Protein AF-A0A926B1F9-F1 (afdb_monomer_lite)

pLDDT: mean 79.34, std 12.19, range [37.22, 93.88]

Foldseek 3Di:
DDPPPPPPDPVVVVVCVVCVVVVVVVVVLVVVLVPDDPVVNVVVVVVVVVVVVVVCVVVVVVVVCCVCQNPPHPVNVVVVVVVVVVVVVPPPPCVVVVVVCVVVVVD

Secondary structure (DSSP, 8-state):
----------HHHHHHHHHHHHHHHHHHHHHHHHHS-HHHHHHHHHHHHHHHHHHHHHHHHHHHHHHHHSTT-HHHHHHHHHHHHHHHSS---HHHHHHHHHHTT--

Radius of gyration: 28.77 Å; chains: 1; bounding box: 43×65×78 Å

Structure (mmCIF, N/CA/C/O backbone):
data_AF-A0A926B1F9-F1
#
_entry.id   AF-A0A926B1F9-F1
#
loop_
_atom_site.group_PDB
_atom_site.id
_atom_site.type_symbol
_atom_site.label_atom_id
_atom_site.label_alt_id
_atom_site.label_comp_id
_atom_site.label_asym_id
_atom_site.label_entity_id
_atom_site.label_seq_id
_atom_site.pdbx_PDB_ins_code
_atom_site.Cartn_x
_atom_site.Cartn_y
_atom_site.Cartn_z
_atom_site.occupancy
_atom_site.B_iso_or_equiv
_atom_site.auth_seq_id
_atom_site.auth_comp_id
_atom_site.auth_asym_id
_atom_site.auth_atom_id
_atom_site.pdbx_PDB_model_num
ATOM 1 N N . MET A 1 1 ? 12.439 31.494 32.825 1.00 37.22 1 MET A N 1
ATOM 2 C CA . MET A 1 1 ? 11.417 31.362 31.772 1.00 37.22 1 MET A CA 1
ATOM 3 C C . MET A 1 1 ? 12.177 30.863 30.567 1.00 37.22 1 MET A C 1
ATOM 5 O O . MET A 1 1 ? 12.962 31.618 30.015 1.00 37.22 1 MET A O 1
ATOM 9 N N . SER A 1 2 ? 12.151 29.551 30.365 1.00 42.03 2 SER A N 1
ATOM 10 C CA . SER A 1 2 ? 12.977 28.857 29.381 1.00 42.03 2 SER A CA 1
ATOM 11 C C . SER A 1 2 ? 12.182 28.823 28.089 1.00 42.03 2 SER A C 1
ATOM 13 O O . SER A 1 2 ? 11.124 28.199 28.056 1.00 42.03 2 SER A O 1
ATOM 15 N N . ASP A 1 3 ? 12.650 29.530 27.071 1.00 48.38 3 ASP A N 1
ATOM 16 C CA . ASP A 1 3 ? 12.083 29.432 25.736 1.00 48.38 3 ASP A CA 1
ATOM 17 C C . ASP A 1 3 ? 12.429 28.041 25.188 1.00 48.38 3 ASP A C 1
ATOM 19 O O . ASP A 1 3 ? 13.562 27.768 24.791 1.00 48.38 3 ASP A O 1
ATOM 23 N N . GLU A 1 4 ? 11.463 27.122 25.242 1.00 49.56 4 GLU A N 1
ATOM 24 C CA . GLU A 1 4 ? 11.517 25.853 24.522 1.00 49.56 4 GLU A CA 1
ATOM 25 C C . GLU A 1 4 ? 11.583 26.162 23.023 1.00 49.56 4 GLU A C 1
ATOM 27 O O . GLU A 1 4 ? 10.584 26.476 22.372 1.00 49.56 4 GLU A O 1
ATOM 32 N N . HIS A 1 5 ? 12.788 26.088 22.463 1.00 47.75 5 HIS A N 1
ATOM 33 C CA . HIS A 1 5 ? 12.983 25.971 21.030 1.00 47.75 5 HIS A CA 1
ATOM 34 C C . HIS A 1 5 ? 12.325 24.671 20.566 1.00 47.75 5 HIS A C 1
ATOM 36 O O . HIS A 1 5 ? 12.907 23.592 20.637 1.00 47.75 5 HIS A O 1
ATOM 42 N N . SER A 1 6 ? 11.081 24.780 20.098 1.00 52.81 6 SER A N 1
ATOM 43 C CA . SER A 1 6 ? 10.471 23.784 19.227 1.00 52.81 6 SER A CA 1
ATOM 44 C C . SER A 1 6 ? 11.306 23.741 17.947 1.00 52.81 6 SER A C 1
ATOM 46 O O . SER A 1 6 ? 11.095 24.506 17.008 1.00 52.81 6 SER A O 1
ATOM 48 N N . GLU A 1 7 ? 12.323 22.886 17.951 1.00 58.09 7 GLU A N 1
ATOM 49 C CA . GLU A 1 7 ? 13.142 22.532 16.800 1.00 58.09 7 GLU A CA 1
ATOM 50 C C . GLU A 1 7 ? 12.281 21.674 15.858 1.00 58.09 7 GLU A C 1
ATOM 52 O O . GLU A 1 7 ? 12.435 20.462 15.733 1.00 58.09 7 GLU A O 1
ATOM 57 N N . SER A 1 8 ? 11.263 22.296 15.255 1.00 66.00 8 SER A N 1
ATOM 58 C CA . SER A 1 8 ? 10.408 21.642 14.273 1.00 66.00 8 SER A CA 1
ATOM 59 C C . SER A 1 8 ? 11.237 21.421 13.015 1.00 66.00 8 SER A C 1
ATOM 61 O O . SER A 1 8 ? 11.631 22.384 12.348 1.00 66.00 8 SER A O 1
ATOM 63 N N . THR A 1 9 ? 11.508 20.158 12.691 1.00 66.75 9 THR A N 1
ATOM 64 C CA . THR A 1 9 ? 12.139 19.799 11.420 1.00 66.75 9 THR A CA 1
ATOM 65 C C . THR A 1 9 ? 11.290 20.391 10.292 1.00 66.75 9 THR A C 1
ATOM 67 O O . THR A 1 9 ? 10.072 20.216 10.282 1.00 66.75 9 THR A O 1
ATOM 70 N N . PRO A 1 10 ? 11.871 21.163 9.364 1.00 76.94 10 PRO A N 1
ATOM 71 C CA . PRO A 1 10 ? 11.066 21.862 8.381 1.00 76.94 10 PRO A CA 1
ATOM 72 C C . PRO A 1 10 ? 10.369 20.862 7.444 1.00 76.94 10 PRO A C 1
ATOM 74 O O . PRO A 1 10 ? 10.988 19.928 6.939 1.00 76.94 10 PRO A O 1
ATOM 77 N N . ALA A 1 11 ? 9.078 21.086 7.182 1.00 76.94 11 ALA A N 1
ATOM 78 C CA . ALA A 1 11 ? 8.174 20.143 6.505 1.00 76.94 11 ALA A CA 1
ATOM 79 C C . ALA A 1 11 ? 8.649 19.650 5.120 1.00 76.94 11 ALA A C 1
ATOM 81 O O . ALA A 1 11 ? 8.240 18.584 4.654 1.00 76.94 11 ALA A O 1
ATOM 82 N N . TRP A 1 12 ? 9.528 20.398 4.446 1.00 76.31 12 TRP A N 1
ATOM 83 C CA . TRP A 1 12 ? 10.134 19.969 3.183 1.00 76.31 12 TRP A CA 1
ATOM 84 C C . TRP A 1 12 ? 11.104 18.794 3.367 1.00 76.31 12 TRP A C 1
ATOM 86 O O . TRP A 1 12 ? 11.202 17.960 2.469 1.00 76.31 12 TRP A O 1
ATOM 96 N N . ILE A 1 13 ? 11.771 18.681 4.522 1.00 82.44 13 ILE A N 1
ATOM 97 C CA . ILE A 1 13 ? 12.649 17.552 4.860 1.00 82.44 13 ILE A CA 1
ATOM 98 C C . ILE A 1 13 ? 11.807 16.298 5.079 1.00 82.44 13 ILE A C 1
ATOM 100 O O . ILE A 1 13 ? 12.111 15.258 4.504 1.00 82.44 13 ILE A O 1
ATOM 104 N N . GLU A 1 14 ? 10.712 16.403 5.832 1.00 81.06 14 GLU A N 1
ATOM 105 C CA . GLU A 1 14 ? 9.794 15.285 6.085 1.00 81.06 14 GLU A CA 1
ATOM 106 C C . GLU A 1 14 ? 9.144 14.792 4.786 1.00 81.06 14 GLU A C 1
ATOM 108 O O . GLU A 1 14 ? 9.155 13.600 4.480 1.00 81.06 14 GLU A O 1
ATOM 113 N N . THR A 1 15 ? 8.660 15.724 3.961 1.00 80.81 15 THR A N 1
ATOM 114 C CA . THR A 1 15 ? 8.055 15.410 2.658 1.00 80.81 15 THR A CA 1
ATOM 115 C C . THR A 1 15 ? 9.070 14.770 1.707 1.00 80.81 15 THR A C 1
ATOM 117 O O . THR A 1 15 ? 8.747 13.818 0.991 1.00 80.81 15 THR A O 1
ATOM 120 N N . SER A 1 16 ? 10.316 15.249 1.712 1.00 80.81 16 SER A N 1
ATOM 121 C CA . SER A 1 16 ? 11.389 14.677 0.892 1.00 80.81 16 SER A CA 1
ATOM 122 C C . SER A 1 16 ? 11.794 13.292 1.390 1.00 80.81 16 SER A C 1
ATOM 124 O O . SER A 1 16 ? 11.937 12.382 0.583 1.00 80.81 16 SER A O 1
ATOM 126 N N . ALA A 1 17 ? 11.908 13.090 2.704 1.00 85.62 17 ALA A N 1
ATOM 127 C CA . ALA A 1 17 ? 12.235 11.792 3.291 1.00 85.62 17 ALA A CA 1
ATOM 128 C C . ALA A 1 17 ? 11.162 10.733 2.988 1.00 85.62 17 ALA A C 1
ATOM 130 O O . ALA A 1 17 ? 11.488 9.582 2.703 1.00 85.62 17 ALA A O 1
ATOM 131 N N . LEU A 1 18 ? 9.887 11.134 2.981 1.00 86.56 18 LEU A N 1
ATOM 132 C CA . LEU A 1 18 ? 8.762 10.256 2.657 1.00 86.56 18 LEU A CA 1
ATOM 133 C C . LEU A 1 18 ? 8.678 9.915 1.161 1.00 86.56 18 LEU A C 1
ATOM 135 O O . LEU A 1 18 ? 8.268 8.811 0.805 1.00 86.56 18 LEU A O 1
ATOM 139 N N . SER A 1 19 ? 9.061 10.840 0.276 1.00 87.31 19 SER A N 1
ATOM 140 C CA . SER A 1 19 ? 8.941 10.664 -1.180 1.00 87.31 19 SER A CA 1
ATOM 141 C C . SER A 1 19 ? 10.216 10.158 -1.862 1.00 87.31 19 SER A C 1
ATOM 143 O O . SER A 1 19 ? 10.130 9.571 -2.943 1.00 87.31 19 SER A O 1
ATOM 145 N N . ALA A 1 20 ? 11.389 10.312 -1.240 1.00 89.62 20 ALA A N 1
ATOM 146 C CA . ALA A 1 20 ? 12.673 9.925 -1.820 1.00 89.62 20 ALA A CA 1
ATOM 147 C C . ALA A 1 20 ? 12.730 8.448 -2.256 1.00 89.62 20 ALA A C 1
ATOM 149 O O . ALA A 1 20 ? 13.121 8.201 -3.399 1.00 89.62 20 ALA A O 1
ATOM 150 N N . PRO A 1 21 ? 12.283 7.457 -1.456 1.00 87.75 21 PRO A N 1
ATOM 151 C CA . PRO A 1 21 ? 12.293 6.060 -1.890 1.00 87.75 21 PRO A CA 1
ATOM 152 C C . PRO A 1 21 ? 11.419 5.809 -3.124 1.00 87.75 21 PRO A C 1
ATOM 154 O O . PRO A 1 21 ? 11.804 5.049 -4.011 1.00 87.75 21 PRO A O 1
ATOM 157 N N . ALA A 1 22 ? 10.267 6.481 -3.219 1.00 89.50 22 ALA A N 1
ATOM 158 C CA . ALA A 1 22 ? 9.370 6.356 -4.365 1.00 89.50 22 ALA A CA 1
ATOM 159 C C . ALA A 1 22 ? 9.995 6.950 -5.636 1.00 89.50 22 ALA A C 1
ATOM 161 O O . ALA A 1 22 ? 9.936 6.331 -6.696 1.00 89.50 22 ALA A O 1
ATOM 162 N N . LEU A 1 23 ? 10.646 8.112 -5.529 1.00 91.38 23 LEU A N 1
ATOM 163 C CA . LEU A 1 23 ? 11.342 8.757 -6.648 1.00 91.38 23 LEU A CA 1
ATOM 164 C C . LEU A 1 23 ? 12.563 7.948 -7.116 1.00 91.38 23 LEU A C 1
ATOM 166 O O . LEU A 1 23 ? 12.792 7.808 -8.320 1.00 91.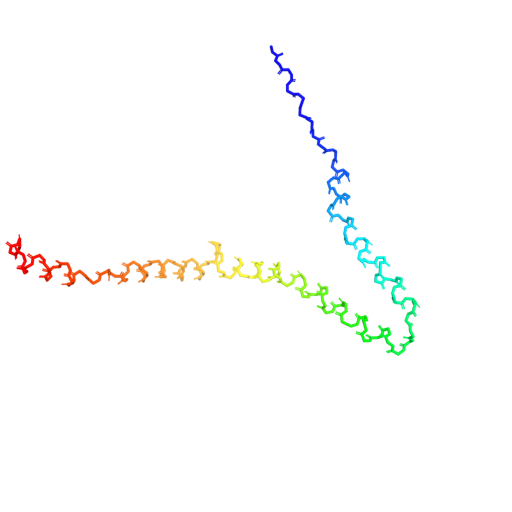38 23 LEU A O 1
ATOM 170 N N . ILE A 1 24 ? 13.320 7.361 -6.185 1.00 92.62 24 ILE A N 1
ATOM 171 C CA . ILE A 1 24 ? 14.442 6.466 -6.503 1.00 92.62 24 ILE A CA 1
ATOM 172 C C . ILE A 1 24 ? 13.927 5.197 -7.192 1.00 92.62 24 ILE A C 1
ATOM 174 O O . ILE A 1 24 ? 14.442 4.816 -8.239 1.00 92.62 24 ILE A O 1
ATOM 178 N N . GLY A 1 25 ? 12.872 4.571 -6.666 1.00 89.81 25 GLY A N 1
ATOM 179 C CA . GLY A 1 25 ? 12.267 3.389 -7.283 1.00 89.81 25 GLY A CA 1
ATOM 180 C C . GLY A 1 25 ? 11.713 3.669 -8.683 1.00 89.81 25 GLY A C 1
ATOM 181 O O . GLY A 1 25 ? 11.927 2.880 -9.603 1.00 89.81 25 GLY A O 1
ATOM 182 N N . LEU A 1 26 ? 11.056 4.817 -8.871 1.00 90.56 26 LEU A N 1
ATOM 183 C CA . LEU A 1 26 ? 10.514 5.236 -10.163 1.00 90.56 26 LEU A CA 1
ATOM 184 C C . LEU A 1 26 ? 11.636 5.491 -11.175 1.00 90.56 26 LEU A C 1
ATOM 186 O O . LEU A 1 26 ? 11.578 4.973 -12.289 1.00 90.56 26 LEU A O 1
ATOM 190 N N . SER A 1 27 ? 12.677 6.234 -10.791 1.00 91.12 27 SER A N 1
ATOM 191 C CA . SER A 1 27 ? 13.817 6.504 -11.677 1.00 91.12 27 SER A CA 1
ATOM 192 C C . SER A 1 27 ? 14.584 5.227 -12.037 1.00 91.12 27 SER A C 1
ATOM 194 O O . SER A 1 27 ? 14.880 5.014 -13.211 1.00 91.12 27 SER A O 1
ATOM 196 N N . ALA A 1 28 ? 14.809 4.325 -11.078 1.00 91.38 28 ALA A N 1
ATOM 197 C CA . ALA A 1 28 ? 15.386 3.008 -11.339 1.00 91.38 28 ALA A CA 1
ATOM 198 C C . ALA A 1 28 ? 14.521 2.183 -12.309 1.00 91.38 28 ALA A C 1
ATOM 200 O O . ALA A 1 28 ? 15.047 1.572 -13.239 1.00 91.38 28 ALA A O 1
ATOM 201 N N . GLY A 1 29 ? 13.195 2.206 -12.144 1.00 87.00 29 GLY A N 1
ATOM 202 C CA . GLY A 1 29 ? 12.257 1.542 -13.049 1.00 87.00 29 GLY A CA 1
ATOM 203 C C . GLY A 1 29 ? 12.279 2.113 -14.470 1.00 87.00 29 GLY A C 1
ATOM 204 O O . GLY A 1 29 ? 12.253 1.349 -15.434 1.00 87.00 29 GLY A O 1
ATOM 205 N N . LEU A 1 30 ? 12.377 3.439 -14.615 1.00 87.06 30 LEU A N 1
ATOM 206 C CA . LEU A 1 30 ? 12.494 4.101 -15.919 1.00 87.06 30 LEU A CA 1
ATOM 207 C C . LEU A 1 30 ? 13.815 3.767 -16.617 1.00 87.06 30 LEU A C 1
ATOM 209 O O . LEU A 1 30 ? 13.797 3.414 -17.795 1.00 87.06 30 LEU A O 1
ATOM 213 N N . LEU A 1 31 ? 14.940 3.814 -15.895 1.00 88.75 31 LEU A N 1
ATOM 214 C CA . LEU A 1 31 ? 16.252 3.441 -16.436 1.00 88.75 31 LEU A CA 1
ATOM 215 C C . LEU A 1 31 ? 16.279 1.970 -16.865 1.00 88.75 31 LEU A C 1
ATOM 217 O O . LEU A 1 31 ? 16.728 1.650 -17.965 1.00 88.75 31 LEU A O 1
ATOM 221 N N . LEU A 1 32 ? 15.741 1.075 -16.030 1.00 86.69 32 LEU A N 1
ATOM 222 C CA . LEU A 1 32 ? 15.626 -0.343 -16.361 1.00 86.69 32 LEU A CA 1
ATOM 223 C C . LEU A 1 32 ? 14.740 -0.556 -17.595 1.00 86.69 32 LEU A C 1
ATOM 225 O O . LEU A 1 32 ? 15.091 -1.327 -18.484 1.00 86.69 32 LEU A O 1
ATOM 229 N N . GLY A 1 33 ? 13.617 0.156 -17.682 1.00 84.81 33 GLY A N 1
ATOM 230 C CA . GLY A 1 33 ? 12.723 0.104 -18.834 1.00 84.81 33 GLY A CA 1
ATOM 231 C C . GLY A 1 33 ? 13.388 0.559 -20.134 1.00 84.81 33 GLY A C 1
ATOM 232 O O . GLY A 1 33 ? 13.119 -0.025 -21.186 1.00 84.81 33 GLY A O 1
ATOM 233 N N . ASP A 1 34 ? 14.271 1.557 -20.071 1.00 84.94 34 ASP A N 1
ATOM 234 C CA . ASP A 1 34 ? 14.979 2.066 -21.246 1.00 84.94 34 ASP A CA 1
ATOM 235 C C . ASP A 1 34 ? 16.077 1.107 -21.734 1.00 84.94 34 ASP A C 1
ATOM 237 O O . ASP A 1 34 ? 16.181 0.831 -22.931 1.00 84.94 34 ASP A O 1
ATOM 241 N N . LEU A 1 35 ? 16.802 0.478 -20.803 1.00 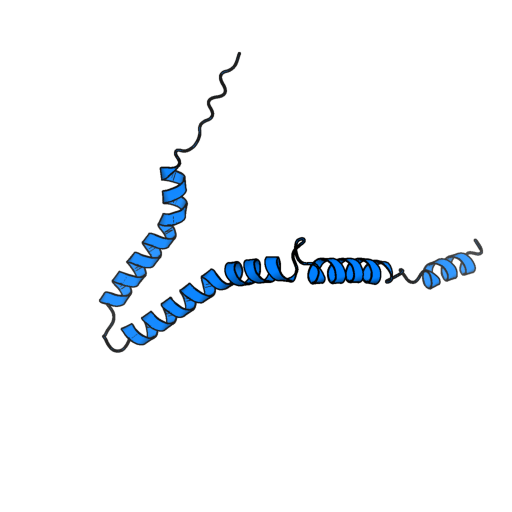88.44 35 LEU A N 1
ATOM 242 C CA . LEU A 1 35 ? 17.830 -0.531 -21.093 1.00 88.44 35 LEU A CA 1
ATOM 243 C C . LEU A 1 35 ? 17.261 -1.842 -21.668 1.00 88.44 35 LEU A C 1
ATOM 245 O O . LEU A 1 35 ? 17.987 -2.627 -22.279 1.00 88.44 35 LEU A O 1
ATOM 249 N N . MET A 1 36 ? 15.967 -2.113 -21.483 1.00 87.31 36 MET A N 1
ATOM 250 C CA . MET A 1 36 ? 15.357 -3.373 -21.901 1.00 87.31 36 MET A CA 1
ATOM 251 C C . MET A 1 36 ? 14.958 -3.419 -23.376 1.00 87.31 36 MET A C 1
ATOM 253 O O . MET A 1 36 ? 14.402 -2.474 -23.943 1.00 87.31 36 MET A O 1
ATOM 257 N N . HIS A 1 37 ? 15.114 -4.607 -23.966 1.00 86.88 37 HIS A N 1
ATOM 258 C CA . HIS A 1 37 ? 14.609 -4.916 -25.300 1.00 86.88 37 HIS A CA 1
ATOM 259 C C . HIS A 1 37 ? 13.072 -4.827 -25.360 1.00 86.88 37 HIS A C 1
ATOM 261 O O . HIS A 1 37 ? 12.368 -5.144 -24.396 1.00 86.88 37 HIS A O 1
ATOM 267 N N . ARG A 1 38 ? 12.528 -4.442 -26.523 1.00 83.44 38 ARG A N 1
ATOM 268 C CA . ARG A 1 38 ? 11.092 -4.158 -26.726 1.00 83.44 38 ARG A CA 1
ATOM 269 C C . ARG A 1 38 ? 10.166 -5.314 -26.321 1.00 83.44 38 ARG A C 1
ATOM 271 O O . ARG A 1 38 ? 9.054 -5.070 -25.859 1.00 83.44 38 ARG A O 1
ATOM 278 N N . SER A 1 39 ? 10.630 -6.556 -26.465 1.00 83.12 39 SER A N 1
ATOM 279 C CA . SER A 1 39 ? 9.905 -7.767 -26.055 1.00 83.12 39 SER A CA 1
ATOM 280 C C . SER A 1 39 ? 9.783 -7.911 -24.534 1.00 83.12 39 SER A C 1
ATOM 282 O O . SER A 1 39 ? 8.752 -8.362 -24.044 1.00 83.12 39 SER A O 1
ATOM 284 N N . ALA A 1 40 ? 10.796 -7.483 -23.782 1.00 82.19 40 ALA A N 1
ATOM 285 C CA . ALA A 1 40 ? 10.857 -7.645 -22.335 1.00 82.19 40 ALA A CA 1
ATOM 286 C C . ALA A 1 40 ? 10.214 -6.461 -21.575 1.00 82.19 40 ALA A C 1
ATOM 288 O O . ALA A 1 40 ? 9.696 -6.650 -20.474 1.00 82.19 40 ALA A O 1
ATOM 289 N N . ARG A 1 41 ? 10.134 -5.268 -22.194 1.00 84.62 41 ARG A N 1
ATOM 290 C CA . ARG A 1 41 ? 9.469 -4.078 -21.614 1.00 84.62 41 ARG A CA 1
ATOM 291 C C . ARG A 1 41 ? 8.005 -4.320 -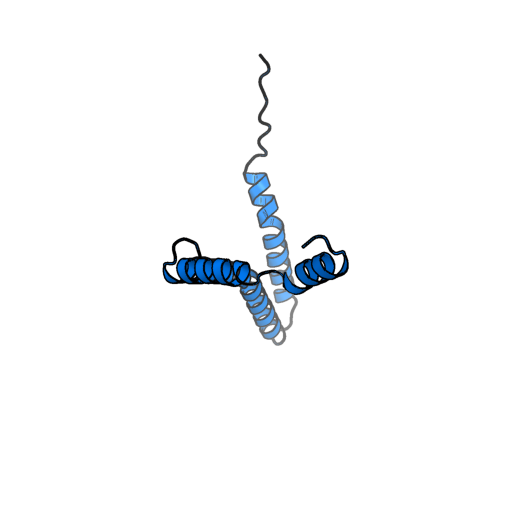21.238 1.00 84.62 41 ARG A C 1
ATOM 293 O O . ARG A 1 41 ? 7.556 -3.845 -20.201 1.00 84.62 41 ARG A O 1
ATOM 300 N N . ARG A 1 42 ? 7.250 -5.061 -22.061 1.00 84.00 42 ARG A N 1
ATOM 301 C CA . ARG A 1 42 ? 5.825 -5.342 -21.793 1.00 84.00 42 ARG A CA 1
ATOM 302 C C . ARG A 1 42 ? 5.632 -6.197 -20.546 1.00 84.00 42 ARG A C 1
ATOM 304 O O . ARG A 1 42 ? 4.815 -5.845 -19.705 1.00 84.00 42 ARG A O 1
ATOM 311 N N . GLY A 1 43 ? 6.385 -7.291 -20.423 1.00 84.12 43 GLY A N 1
ATOM 312 C CA . GLY A 1 43 ? 6.278 -8.187 -19.269 1.00 84.12 43 GLY A CA 1
ATOM 313 C C . GLY A 1 43 ? 6.661 -7.488 -17.968 1.00 84.12 43 GLY A C 1
ATOM 314 O O . GLY A 1 43 ? 5.932 -7.570 -16.983 1.00 84.12 43 GLY A O 1
ATOM 315 N N . LEU A 1 44 ? 7.758 -6.728 -17.989 1.00 85.50 44 LEU A N 1
ATOM 316 C CA . LEU A 1 44 ? 8.246 -6.040 -16.796 1.00 85.50 44 LEU A CA 1
ATOM 317 C C . LEU A 1 44 ? 7.359 -4.844 -16.417 1.00 85.50 44 LEU A C 1
ATOM 319 O O . LEU A 1 44 ? 7.065 -4.658 -15.240 1.00 85.50 44 LEU A O 1
ATOM 323 N N . GLY A 1 45 ? 6.829 -4.105 -17.397 1.00 85.19 45 GLY A N 1
ATOM 324 C CA . GLY A 1 45 ? 5.854 -3.038 -17.154 1.00 85.19 45 GLY A CA 1
ATOM 325 C C . GLY A 1 45 ? 4.547 -3.544 -16.533 1.00 85.19 45 GLY A C 1
ATOM 326 O O . GLY A 1 45 ? 4.046 -2.941 -15.588 1.00 85.19 45 GLY A O 1
ATOM 327 N N . ILE A 1 46 ? 4.020 -4.680 -17.007 1.00 89.31 46 ILE A N 1
ATOM 328 C CA . ILE A 1 46 ? 2.827 -5.308 -16.415 1.00 89.31 46 ILE A CA 1
ATOM 329 C C . ILE A 1 46 ? 3.126 -5.791 -14.992 1.00 89.31 46 ILE A C 1
ATOM 331 O O . ILE A 1 46 ? 2.326 -5.551 -14.091 1.00 89.31 46 ILE A O 1
ATOM 335 N N . GLY A 1 47 ? 4.281 -6.427 -14.774 1.00 90.00 47 GLY A N 1
ATOM 336 C CA . GLY A 1 47 ? 4.696 -6.903 -13.454 1.00 90.00 47 GLY A CA 1
ATOM 337 C C . GLY A 1 47 ? 4.842 -5.771 -12.436 1.00 90.00 47 GLY A C 1
ATOM 338 O O . GLY A 1 47 ? 4.257 -5.842 -11.359 1.00 90.00 47 GLY A O 1
ATOM 339 N N . LEU A 1 48 ? 5.552 -4.696 -12.792 1.00 87.12 48 LEU A N 1
ATOM 340 C CA . LEU A 1 48 ? 5.699 -3.513 -11.938 1.00 87.12 48 LEU A CA 1
ATOM 341 C C . LEU A 1 48 ? 4.361 -2.815 -11.685 1.00 87.12 48 LEU A C 1
ATOM 343 O O . LEU A 1 48 ? 4.096 -2.402 -10.559 1.00 87.12 48 LEU A O 1
ATOM 347 N N . GLY A 1 49 ? 3.498 -2.723 -12.700 1.00 89.00 49 GLY A N 1
ATOM 348 C CA . GLY A 1 49 ? 2.151 -2.176 -12.543 1.00 89.00 49 GLY A CA 1
ATOM 349 C C . GLY A 1 49 ? 1.307 -2.991 -11.562 1.00 89.00 49 GLY A C 1
ATOM 350 O O . GLY A 1 49 ? 0.713 -2.429 -10.644 1.00 89.00 49 GLY A O 1
ATOM 351 N N . ALA A 1 50 ? 1.301 -4.318 -11.702 1.00 93.88 50 ALA A N 1
ATOM 352 C CA . ALA A 1 50 ? 0.595 -5.214 -10.789 1.00 93.88 50 ALA A CA 1
ATOM 353 C C . ALA A 1 50 ? 1.144 -5.125 -9.356 1.00 93.88 50 ALA A C 1
ATOM 355 O O . ALA A 1 50 ? 0.371 -5.093 -8.401 1.00 93.88 50 ALA A O 1
ATOM 356 N N . LEU A 1 51 ? 2.466 -5.028 -9.205 1.00 90.38 51 LEU A N 1
ATOM 357 C CA . LEU A 1 51 ? 3.125 -4.895 -7.907 1.00 90.38 51 LEU A CA 1
ATOM 358 C C . LEU A 1 51 ? 2.795 -3.547 -7.245 1.00 90.38 51 LEU A C 1
ATOM 360 O O . LEU A 1 51 ? 2.491 -3.507 -6.054 1.00 90.38 51 LEU A O 1
ATOM 364 N N . GLY A 1 52 ? 2.746 -2.464 -8.025 1.00 90.25 52 GLY A N 1
ATOM 365 C CA . GLY A 1 52 ? 2.276 -1.157 -7.563 1.00 90.25 52 GLY A CA 1
ATOM 366 C C . GLY A 1 52 ? 0.823 -1.190 -7.079 1.00 90.25 52 GLY A C 1
ATOM 367 O O . GLY A 1 52 ? 0.520 -0.690 -5.997 1.00 90.25 52 GLY A O 1
ATOM 368 N N . VAL A 1 53 ? -0.074 -1.846 -7.822 1.00 93.00 53 VAL A N 1
ATOM 369 C CA . VAL A 1 53 ? -1.474 -2.039 -7.398 1.00 93.00 53 VAL A CA 1
ATOM 370 C C . VAL A 1 53 ? -1.556 -2.872 -6.114 1.00 93.00 53 VAL A C 1
ATOM 372 O O . VAL A 1 53 ? -2.304 -2.522 -5.199 1.00 93.00 53 VAL A O 1
ATOM 375 N N . ALA A 1 54 ? -0.760 -3.938 -6.004 1.00 93.69 54 ALA A N 1
ATOM 376 C CA . ALA A 1 54 ? -0.715 -4.781 -4.812 1.00 93.69 54 ALA A CA 1
ATOM 377 C C . ALA A 1 54 ? -0.256 -4.007 -3.562 1.00 93.69 54 ALA A C 1
ATOM 379 O O . ALA A 1 54 ? -0.786 -4.232 -2.476 1.00 93.69 54 ALA A O 1
ATOM 380 N N . MET A 1 55 ? 0.666 -3.051 -3.710 1.00 90.81 55 MET A N 1
ATOM 381 C CA . MET A 1 55 ? 1.123 -2.194 -2.609 1.00 90.81 55 MET A CA 1
ATOM 382 C C . MET A 1 55 ? 0.021 -1.288 -2.040 1.00 90.81 55 MET A C 1
ATOM 384 O O . MET A 1 55 ? 0.021 -1.000 -0.844 1.00 90.81 55 MET A O 1
ATOM 388 N N . VAL A 1 56 ? -0.935 -0.857 -2.868 1.00 92.06 56 VAL A N 1
ATOM 389 C CA . VAL A 1 56 ? -2.055 0.005 -2.440 1.00 92.06 56 VAL A CA 1
ATOM 390 C C . VAL A 1 56 ? -3.206 -0.812 -1.833 1.00 92.06 56 VAL A C 1
ATOM 392 O O . VAL A 1 56 ? -4.028 -0.288 -1.079 1.00 92.06 56 VAL A O 1
ATOM 395 N N . LEU A 1 57 ? -3.242 -2.120 -2.092 1.00 93.81 57 LEU A N 1
ATOM 396 C CA . LEU A 1 57 ? -4.287 -3.032 -1.636 1.00 93.81 57 LEU A CA 1
ATOM 397 C C . LEU A 1 57 ? -4.604 -2.969 -0.123 1.00 93.81 57 LEU A C 1
ATOM 399 O O . LEU A 1 57 ? -5.791 -2.880 0.198 1.00 93.81 57 LEU A O 1
ATOM 403 N N . PRO A 1 58 ? -3.636 -2.963 0.824 1.00 89.81 58 PRO A N 1
ATOM 404 C CA . PRO A 1 58 ? -3.952 -2.897 2.256 1.00 89.81 58 PRO A CA 1
ATOM 405 C C . PRO A 1 58 ? -4.722 -1.630 2.656 1.00 89.81 58 PRO A C 1
ATOM 407 O O . PRO A 1 58 ? -5.597 -1.702 3.518 1.00 89.81 58 PRO A O 1
ATOM 410 N N . PHE A 1 59 ? -4.475 -0.491 2.002 1.00 90.88 59 PHE A N 1
ATOM 411 C CA . PHE A 1 59 ? -5.218 0.747 2.260 1.00 90.88 59 PHE A CA 1
ATOM 412 C C . PHE A 1 59 ? -6.664 0.650 1.777 1.00 90.88 59 PHE A C 1
ATOM 414 O O . PHE A 1 59 ? -7.585 1.060 2.483 1.00 90.88 59 PHE A O 1
ATOM 421 N N . VAL A 1 60 ? -6.877 0.056 0.601 1.00 92.00 60 VAL A N 1
ATOM 422 C CA . VAL A 1 60 ? -8.220 -0.163 0.046 1.00 92.00 60 VAL A CA 1
ATOM 423 C C . VAL A 1 60 ? -9.007 -1.128 0.929 1.00 92.00 60 VAL A C 1
ATOM 425 O O . VAL A 1 60 ? -10.136 -0.830 1.320 1.00 92.00 60 VAL A O 1
ATOM 428 N N . VAL A 1 61 ? -8.401 -2.257 1.305 1.00 92.00 61 VAL A N 1
ATOM 429 C CA . VAL A 1 61 ? -9.023 -3.249 2.191 1.00 92.00 61 VAL A CA 1
ATOM 430 C C . VAL A 1 61 ? -9.326 -2.632 3.557 1.00 92.00 61 VAL A C 1
ATOM 432 O O . VAL A 1 61 ? -10.435 -2.796 4.063 1.00 92.00 61 VAL A O 1
ATOM 435 N N . GLY A 1 62 ? -8.397 -1.868 4.135 1.00 86.88 62 GLY A N 1
ATOM 436 C CA . GLY A 1 62 ? -8.611 -1.131 5.383 1.00 86.88 62 GLY A CA 1
ATOM 437 C C . GLY A 1 62 ? -9.771 -0.133 5.296 1.00 86.88 62 GLY A C 1
ATOM 438 O O . GLY A 1 62 ? -10.622 -0.092 6.183 1.00 86.88 62 GLY A O 1
ATOM 439 N N . GLY A 1 63 ? -9.870 0.620 4.198 1.00 86.62 63 GLY A N 1
ATOM 440 C CA . GLY A 1 63 ? -10.969 1.560 3.963 1.00 86.62 63 GLY A CA 1
ATOM 441 C C . GLY A 1 63 ? -12.330 0.869 3.845 1.00 86.62 63 GLY A C 1
ATOM 442 O O . GLY A 1 63 ? -13.289 1.256 4.516 1.00 86.62 63 GLY A O 1
ATOM 443 N N . VAL A 1 64 ? -12.415 -0.199 3.046 1.00 88.25 64 VAL A N 1
ATOM 444 C CA . VAL A 1 64 ? -13.659 -0.964 2.855 1.00 88.25 64 VAL A CA 1
ATOM 445 C C . VAL A 1 64 ? -14.074 -1.676 4.143 1.00 88.25 64 VAL A C 1
ATOM 447 O O . VAL A 1 64 ? -15.237 -1.614 4.542 1.00 88.25 64 VAL A O 1
ATOM 450 N N . THR A 1 65 ? -13.140 -2.319 4.844 1.00 85.25 65 THR A N 1
ATOM 451 C CA . THR A 1 65 ? -13.430 -2.974 6.131 1.00 85.25 65 THR A CA 1
ATOM 452 C C . THR A 1 65 ? -13.815 -1.960 7.207 1.00 85.25 65 THR A C 1
ATOM 454 O O . THR A 1 65 ? -14.757 -2.201 7.965 1.00 85.25 65 THR A O 1
ATOM 457 N N . GLY A 1 66 ? -13.185 -0.787 7.244 1.00 81.38 66 GLY A N 1
ATOM 458 C CA . GLY A 1 66 ? -13.597 0.321 8.105 1.00 81.38 66 GLY A CA 1
ATOM 459 C C . GLY A 1 66 ? -15.022 0.797 7.808 1.00 81.38 66 GLY A C 1
ATOM 460 O O . GLY A 1 66 ? -15.783 1.084 8.730 1.00 81.38 66 GLY A O 1
ATOM 461 N N . LEU A 1 67 ? -15.432 0.802 6.540 1.00 81.81 67 LEU A N 1
ATOM 462 C CA . LEU A 1 67 ? -16.789 1.177 6.148 1.00 81.81 67 LEU A CA 1
ATOM 463 C C . LEU A 1 67 ? -17.831 0.114 6.536 1.00 81.81 67 LEU A C 1
ATOM 465 O O . LEU A 1 67 ? -18.889 0.448 7.064 1.00 81.81 67 LEU A O 1
ATOM 469 N N . VAL A 1 68 ? -17.536 -1.167 6.298 1.00 80.31 68 VAL A N 1
ATOM 470 C CA . VAL A 1 68 ? -18.497 -2.272 6.477 1.00 80.31 68 VAL A CA 1
ATOM 471 C C . VAL A 1 68 ? -18.551 -2.774 7.919 1.00 80.31 68 VAL A C 1
ATOM 473 O O . VAL A 1 68 ? -19.621 -3.119 8.422 1.00 80.31 68 VAL A O 1
ATOM 476 N N . THR A 1 69 ? -17.413 -2.813 8.606 1.00 78.81 69 THR A N 1
ATOM 477 C CA . THR A 1 69 ? -17.269 -3.372 9.962 1.00 78.81 69 THR A CA 1
ATOM 478 C C . THR A 1 69 ? -16.829 -2.359 11.015 1.00 78.81 69 THR A C 1
ATOM 480 O O . THR A 1 69 ? -16.740 -2.712 12.190 1.00 78.81 69 THR A O 1
ATOM 483 N N . GLY A 1 70 ? -16.586 -1.103 10.636 1.00 77.81 70 GLY A N 1
ATOM 484 C CA . GLY A 1 70 ? -16.197 -0.062 11.582 1.00 77.81 70 GLY A CA 1
ATOM 485 C C . GLY A 1 70 ? -17.339 0.431 12.480 1.00 77.81 70 GLY A C 1
ATOM 486 O O . GLY A 1 70 ? -18.500 0.051 12.316 1.00 77.81 70 GLY A O 1
ATOM 487 N N . PRO A 1 71 ? -17.027 1.327 13.430 1.00 74.56 71 PRO A N 1
ATOM 488 C CA . PRO A 1 71 ? -17.959 1.786 14.466 1.00 74.56 71 PRO A CA 1
ATOM 489 C C . PRO A 1 71 ? -19.162 2.572 13.925 1.00 74.56 71 PRO A C 1
ATOM 491 O O . PRO A 1 71 ? -20.189 2.654 14.589 1.00 74.56 71 PRO A O 1
ATOM 494 N N . LYS A 1 72 ? -19.066 3.126 12.710 1.00 77.56 72 LYS A N 1
ATOM 495 C CA . LYS A 1 72 ? -20.189 3.797 12.033 1.00 77.56 72 LYS A CA 1
ATOM 496 C C . LYS A 1 72 ? -21.118 2.825 11.288 1.00 77.56 72 LYS A C 1
ATOM 498 O O . LYS A 1 72 ? -22.198 3.224 10.861 1.00 77.56 72 LYS A O 1
ATOM 503 N N . SER A 1 73 ? -20.740 1.551 11.148 1.00 77.19 73 SER A N 1
ATOM 504 C CA . SER A 1 73 ? -21.571 0.528 10.507 1.00 77.19 73 SER A CA 1
ATOM 505 C C . SER A 1 73 ? -22.562 -0.086 11.495 1.00 77.19 73 SER A C 1
ATOM 507 O O . SER A 1 73 ? -22.171 -0.766 12.445 1.00 77.19 73 SER A O 1
ATOM 509 N N . ARG A 1 74 ? -23.868 0.069 11.230 1.00 75.06 74 ARG A N 1
ATOM 510 C CA . ARG A 1 74 ? -24.943 -0.538 12.043 1.00 75.06 74 ARG A CA 1
ATOM 511 C C . ARG A 1 74 ? -24.820 -2.063 12.132 1.00 75.06 74 ARG A C 1
ATOM 513 O O . ARG A 1 74 ? -25.039 -2.639 13.195 1.00 75.06 74 ARG A O 1
ATOM 520 N N . VAL A 1 75 ? -24.462 -2.716 11.025 1.00 80.25 75 VAL A N 1
ATOM 521 C CA . VAL A 1 75 ? -24.313 -4.180 10.962 1.00 80.25 75 VAL A CA 1
ATOM 522 C C . VAL A 1 75 ? -22.997 -4.619 11.611 1.00 80.25 75 VAL A C 1
ATOM 524 O O . VAL A 1 75 ? -22.979 -5.608 12.343 1.00 80.25 75 VAL A O 1
ATOM 527 N N . GLY A 1 76 ? -21.917 -3.855 11.409 1.00 75.62 76 GLY A N 1
ATOM 528 C CA . GLY A 1 76 ? -20.602 -4.110 12.000 1.00 75.62 76 GLY A CA 1
ATOM 529 C C . GLY A 1 76 ? -20.620 -4.051 13.525 1.00 75.62 76 GLY A C 1
ATOM 530 O O . GLY A 1 76 ? -20.172 -4.990 14.183 1.00 75.62 76 GLY A O 1
ATOM 531 N N . VAL A 1 77 ? -21.224 -3.002 14.091 1.00 80.44 77 VAL A N 1
ATOM 532 C CA . VAL A 1 77 ? -21.376 -2.839 15.544 1.00 80.44 77 VAL A CA 1
ATOM 533 C C . VAL A 1 77 ? -22.238 -3.951 16.133 1.00 80.44 77 VAL A C 1
ATOM 535 O O . VAL A 1 77 ? -21.830 -4.579 17.108 1.00 80.44 77 VAL A O 1
ATOM 538 N N . ARG A 1 78 ? -23.386 -4.269 15.516 1.00 80.81 78 ARG A N 1
ATOM 539 C CA . ARG A 1 78 ? -24.270 -5.343 16.000 1.00 80.81 78 ARG A CA 1
ATOM 540 C C . ARG A 1 78 ? -23.556 -6.697 16.025 1.00 80.81 78 ARG A C 1
ATOM 542 O O . ARG A 1 78 ? -23.625 -7.398 17.031 1.00 80.81 78 ARG A O 1
ATOM 549 N N . ARG A 1 79 ? -22.817 -7.030 14.960 1.00 82.25 79 ARG A N 1
ATOM 550 C CA . ARG A 1 79 ? -22.042 -8.276 14.867 1.00 82.25 79 ARG A CA 1
ATOM 551 C C . ARG A 1 79 ? -20.854 -8.300 15.836 1.00 82.25 79 ARG A C 1
ATOM 553 O O . ARG A 1 79 ? -20.554 -9.357 16.382 1.00 82.25 79 ARG A O 1
ATOM 560 N N . LYS A 1 80 ? -20.198 -7.161 16.091 1.00 81.00 80 LYS A N 1
ATOM 561 C CA . LYS A 1 80 ? -19.104 -7.062 17.072 1.00 81.00 80 LYS A CA 1
ATOM 562 C C . LYS A 1 80 ? -19.608 -7.228 18.508 1.00 81.00 80 LYS A C 1
ATOM 564 O O . LYS A 1 80 ? -18.995 -7.965 19.268 1.00 81.00 80 LYS A O 1
ATOM 569 N N . ILE A 1 81 ? -20.742 -6.615 18.853 1.00 83.75 81 ILE A N 1
ATOM 570 C CA . ILE A 1 81 ? -21.386 -6.786 20.166 1.00 83.75 81 ILE A CA 1
ATOM 571 C C . ILE A 1 81 ? -21.836 -8.236 20.366 1.00 83.75 81 ILE A C 1
ATOM 573 O O . ILE A 1 81 ? -21.621 -8.784 21.442 1.00 83.75 81 ILE A O 1
ATOM 577 N N . GLN A 1 82 ? -22.411 -8.873 19.339 1.00 82.25 82 GLN A N 1
ATOM 578 C CA . GLN A 1 82 ? -22.737 -10.302 19.395 1.00 82.25 82 GLN A CA 1
ATOM 579 C C . GLN A 1 82 ? -21.489 -11.154 19.631 1.00 82.25 82 GLN A C 1
ATOM 581 O O . GLN A 1 82 ? -21.487 -11.930 20.569 1.00 82.25 82 GLN A O 1
ATOM 586 N N . ARG A 1 83 ? -20.386 -10.933 18.902 1.00 79.88 83 ARG A N 1
ATOM 587 C CA . ARG A 1 83 ? -19.130 -11.665 19.156 1.00 79.88 83 ARG A CA 1
ATOM 588 C C . ARG A 1 83 ? -18.571 -11.462 20.561 1.00 79.88 83 ARG A C 1
ATOM 590 O O . ARG A 1 83 ? -18.035 -12.406 21.113 1.00 79.88 83 ARG A O 1
ATOM 597 N N . ILE A 1 84 ? -18.654 -10.255 21.125 1.00 80.75 84 ILE A N 1
ATOM 598 C CA . ILE A 1 84 ? -18.200 -9.999 22.503 1.00 80.75 84 ILE A CA 1
ATOM 599 C C . ILE A 1 84 ? -19.087 -10.751 23.498 1.00 80.75 84 ILE A C 1
ATOM 601 O O . ILE A 1 84 ? -18.580 -11.345 24.441 1.00 80.75 84 ILE A O 1
ATOM 605 N N . ARG A 1 85 ? -20.404 -10.758 23.266 1.00 78.81 85 ARG A N 1
ATOM 606 C CA . ARG A 1 85 ? -21.349 -11.533 24.071 1.00 78.81 85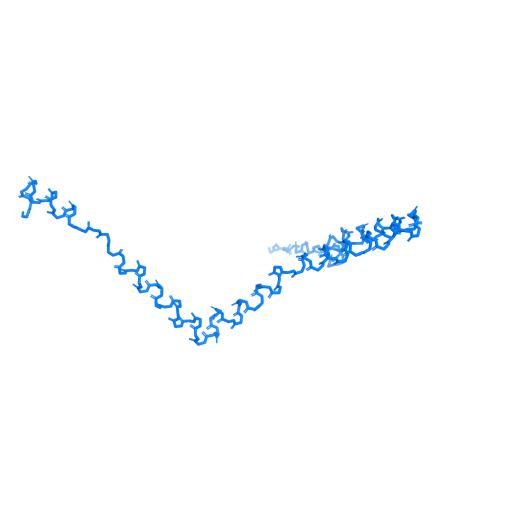 ARG A CA 1
ATOM 607 C C . ARG A 1 85 ? -21.058 -13.027 23.973 1.00 78.81 85 ARG A C 1
ATOM 609 O O . ARG A 1 85 ? -20.939 -13.665 25.002 1.00 78.81 85 ARG A O 1
ATOM 616 N N . ASP A 1 86 ? -20.878 -13.550 22.768 1.00 77.88 86 ASP A N 1
ATOM 617 C CA . ASP A 1 86 ? -20.616 -14.970 22.527 1.00 77.88 86 ASP A CA 1
ATOM 618 C C . ASP A 1 86 ? -19.238 -15.392 23.067 1.00 77.88 86 ASP A C 1
ATOM 620 O O . ASP A 1 86 ? -19.101 -16.475 23.621 1.00 77.88 86 ASP A O 1
ATOM 624 N N . ALA A 1 87 ? -18.227 -14.517 22.993 1.00 71.75 87 ALA A N 1
ATOM 625 C CA . ALA A 1 87 ? -16.912 -14.748 23.595 1.00 71.75 87 ALA A CA 1
ATOM 626 C C . ALA A 1 87 ? -16.946 -14.703 25.131 1.00 71.75 87 ALA A C 1
ATOM 628 O O . ALA A 1 87 ? -16.177 -15.408 25.771 1.00 71.75 87 ALA A O 1
ATOM 629 N N . GLY A 1 88 ? -17.843 -13.908 25.722 1.00 63.88 88 GLY A N 1
ATOM 630 C CA . GLY A 1 88 ? -18.123 -13.931 27.161 1.00 63.88 88 GLY A CA 1
ATOM 631 C C . GLY A 1 88 ? -19.041 -15.080 27.603 1.00 63.88 88 GLY A C 1
ATOM 632 O O . GLY A 1 88 ? -19.133 -15.348 28.794 1.00 63.88 88 GLY A O 1
ATOM 633 N N . LEU A 1 89 ? -19.715 -15.753 26.661 1.00 56.28 89 LEU A N 1
ATOM 634 C CA . LEU A 1 89 ? -20.504 -16.972 26.886 1.00 56.28 89 LEU A CA 1
ATOM 635 C C . LEU A 1 89 ? -19.675 -18.254 26.714 1.00 56.28 89 LEU A C 1
ATOM 637 O O . LEU A 1 89 ? -20.168 -19.336 27.021 1.00 56.28 89 LEU A O 1
ATOM 641 N N . GLY A 1 90 ? -18.411 -18.140 26.291 1.00 55.22 90 GLY A N 1
ATOM 642 C CA . GLY A 1 90 ? -17.377 -19.134 26.574 1.00 55.22 90 GLY A CA 1
ATOM 643 C C . GLY A 1 90 ? -17.004 -19.058 28.051 1.00 55.22 90 GLY A C 1
ATOM 644 O O . GLY A 1 90 ? -15.922 -18.600 28.402 1.00 55.22 90 GLY A O 1
ATOM 645 N N . VAL A 1 91 ? -17.957 -19.411 28.909 1.00 55.88 91 VAL A N 1
ATOM 646 C CA . VAL A 1 91 ? -17.745 -19.628 30.337 1.00 55.88 91 VAL A CA 1
ATOM 647 C C . VAL A 1 91 ? -16.589 -20.631 30.463 1.00 55.88 91 VAL A C 1
ATOM 649 O O . VAL A 1 91 ? -16.657 -21.674 29.807 1.00 55.88 91 VAL A O 1
ATOM 652 N N . PRO A 1 92 ? -15.505 -20.328 31.211 1.00 58.19 92 PRO A N 1
ATOM 653 C CA . PRO A 1 92 ? -14.562 -21.362 31.613 1.00 58.19 92 PRO A CA 1
ATOM 654 C C . PRO A 1 92 ? -15.387 -22.449 32.275 1.00 58.19 92 PRO A C 1
ATOM 656 O O . PRO A 1 92 ? -16.251 -22.125 33.084 1.00 58.19 92 PRO A O 1
ATOM 659 N N . ASP A 1 93 ? -15.160 -23.688 31.875 1.00 59.34 93 ASP A N 1
ATOM 660 C CA . ASP A 1 93 ? -15.796 -24.855 32.453 1.00 59.34 93 ASP A CA 1
ATOM 661 C C . ASP A 1 93 ? -15.544 -24.849 33.970 1.00 59.34 93 ASP A C 1
ATOM 663 O O . ASP A 1 93 ? -14.492 -25.268 34.448 1.00 59.34 93 ASP A O 1
ATOM 667 N N . TYR A 1 94 ? -16.456 -24.240 34.736 1.00 60.06 94 TYR A N 1
ATOM 668 C CA . TYR A 1 94 ? -16.369 -24.194 36.192 1.00 60.06 94 TYR A CA 1
ATOM 669 C C . TYR A 1 94 ? -16.600 -25.586 36.773 1.00 60.06 94 TYR A C 1
ATOM 671 O O . TYR A 1 94 ? -16.337 -25.768 37.954 1.00 60.06 94 TYR A O 1
ATOM 679 N N . ASP A 1 95 ? -17.018 -26.559 35.955 1.00 65.88 95 ASP A N 1
ATOM 680 C CA . ASP A 1 95 ? -17.179 -27.947 36.363 1.00 65.88 95 ASP A CA 1
ATOM 681 C C . ASP A 1 95 ? -15.855 -28.520 36.891 1.00 65.88 95 ASP A C 1
ATOM 683 O O . ASP A 1 95 ? -15.876 -29.248 37.875 1.00 65.88 95 ASP A O 1
ATOM 687 N N . GLU A 1 96 ? -14.697 -28.132 36.340 1.00 67.69 96 GLU A N 1
ATOM 688 C CA . GLU A 1 96 ? -13.395 -28.630 36.816 1.00 67.69 96 GLU A CA 1
ATOM 689 C C . GLU A 1 96 ? -13.027 -28.055 38.199 1.00 67.69 96 GLU A C 1
ATOM 691 O O . GLU A 1 96 ? -12.580 -28.782 39.085 1.00 67.69 96 GLU A O 1
ATOM 696 N N . VAL A 1 97 ? -13.301 -26.765 38.435 1.00 71.44 97 VAL A N 1
ATOM 697 C CA . VAL A 1 97 ? -13.035 -26.102 39.727 1.00 71.44 97 VAL A CA 1
ATOM 698 C C . VAL A 1 97 ? -14.059 -26.515 40.788 1.00 71.44 97 VAL A C 1
ATOM 700 O O . VAL A 1 97 ? -13.683 -26.765 41.930 1.00 71.44 97 VAL A O 1
ATOM 703 N N . ASP A 1 98 ? -15.338 -26.630 40.430 1.00 73.00 98 ASP A N 1
ATOM 704 C CA . ASP A 1 98 ? -16.391 -27.108 41.333 1.00 73.00 98 ASP A CA 1
ATOM 705 C C . ASP A 1 98 ? -16.179 -28.578 41.707 1.00 73.00 98 ASP A C 1
ATOM 707 O O . ASP A 1 98 ? -16.444 -28.970 42.846 1.00 73.00 98 ASP A O 1
ATOM 711 N N . GLN A 1 99 ? -15.688 -29.401 40.777 1.00 75.81 99 GLN A N 1
ATOM 712 C CA . GLN A 1 99 ? -15.367 -30.798 41.047 1.00 75.81 99 GLN A CA 1
ATOM 713 C C . GLN A 1 99 ? -14.142 -30.925 41.956 1.00 75.81 99 GLN A C 1
ATOM 715 O O . GLN A 1 99 ? -14.184 -31.685 42.921 1.00 75.81 99 GLN A O 1
ATOM 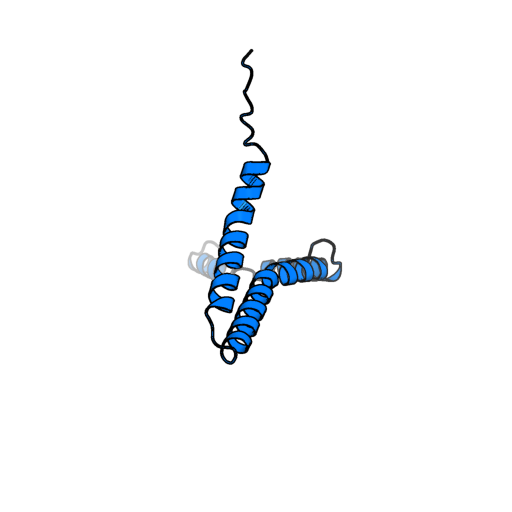720 N N . GLU A 1 100 ? -13.105 -30.114 41.746 1.00 76.81 100 GLU A N 1
ATOM 721 C CA . GL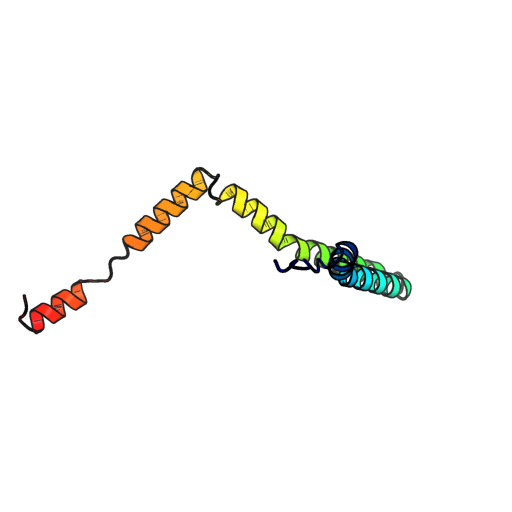U A 1 100 ? -11.933 -30.101 42.622 1.00 76.81 100 GLU A CA 1
ATOM 722 C C . GLU A 1 100 ? -12.251 -29.555 44.029 1.00 76.81 100 GLU A C 1
ATOM 724 O O . GLU A 1 100 ? -11.756 -30.078 45.027 1.00 76.81 100 GLU A O 1
ATOM 729 N N . LEU A 1 101 ? -13.143 -28.568 44.153 1.00 78.44 101 LEU A N 1
ATOM 730 C CA . LEU A 1 101 ? -13.602 -28.069 45.455 1.00 78.44 101 LEU A CA 1
ATOM 731 C C . LEU A 1 101 ? -14.484 -29.084 46.208 1.00 78.44 101 LEU A C 1
ATOM 733 O O . LEU A 1 101 ? -14.394 -29.156 47.438 1.00 78.44 101 LEU A O 1
ATOM 737 N N . ARG A 1 102 ? -15.282 -29.898 45.497 1.00 80.00 102 ARG A N 1
ATOM 738 C CA . ARG A 1 102 ? -16.016 -31.045 46.073 1.00 80.00 102 ARG A CA 1
ATOM 739 C C . ARG A 1 102 ? -15.076 -32.159 46.522 1.00 80.00 102 ARG A C 1
ATOM 741 O O . ARG A 1 102 ? -15.246 -32.689 47.618 1.00 80.00 102 ARG A O 1
ATOM 748 N N . ASP A 1 103 ? -14.068 -32.486 45.717 1.00 83.38 103 ASP A N 1
ATOM 749 C CA . ASP A 1 103 ? -13.067 -33.507 46.052 1.00 83.38 103 ASP A CA 1
ATOM 750 C C . ASP A 1 103 ? -12.199 -33.083 47.254 1.00 83.38 103 ASP A C 1
ATOM 752 O O . ASP A 1 103 ? -11.770 -33.923 48.048 1.00 83.38 103 ASP A O 1
ATOM 756 N N . GLN A 1 104 ? -11.998 -31.774 47.445 1.00 85.69 104 GLN A N 1
ATOM 757 C CA . GLN A 1 104 ? -11.335 -31.189 48.618 1.00 85.69 104 GLN A CA 1
ATOM 758 C C . GLN A 1 104 ? -12.276 -30.962 49.819 1.00 85.69 104 GLN A C 1
ATOM 760 O O . GLN A 1 104 ? -11.812 -30.569 50.891 1.00 85.69 104 GLN A O 1
ATOM 765 N N . GLY A 1 105 ? -13.582 -31.215 49.671 1.00 77.56 105 GLY A N 1
ATOM 766 C CA . GLY A 1 105 ? -14.582 -31.088 50.738 1.00 77.56 105 GLY A CA 1
ATOM 767 C C . GLY A 1 105 ? -14.847 -29.652 51.203 1.00 77.56 105 GLY A C 1
ATOM 768 O O . GLY A 1 105 ? -15.259 -29.442 52.345 1.00 77.56 105 GLY A O 1
ATOM 769 N N . LEU A 1 106 ? -14.570 -28.662 50.351 1.00 76.06 106 LEU A N 1
ATOM 770 C CA . LEU A 1 106 ? -14.784 -27.240 50.637 1.00 76.06 106 LEU A CA 1
ATOM 771 C C . LEU A 1 106 ? -16.225 -26.791 50.349 1.00 76.06 106 LEU A C 1
ATOM 773 O O . LEU A 1 106 ? -16.664 -25.789 50.920 1.00 76.06 106 LEU A O 1
ATOM 777 N N . ILE A 1 107 ? -16.945 -27.539 49.505 1.00 72.31 107 ILE A N 1
ATOM 778 C CA . ILE A 1 107 ? -18.374 -27.393 49.178 1.00 72.31 107 ILE A CA 1
ATOM 779 C C . ILE A 1 107 ? -19.031 -28.751 48.928 1.00 72.31 107 ILE A C 1
ATOM 781 O O . ILE A 1 107 ? -18.314 -29.702 48.543 1.00 72.31 107 ILE A O 1
#

Sequence (107 aa):
MSDEHSESTPAWIETSALSAPALIGLSAGLLLGDLMHRSARRGLGIGLGALGVAMVLPFVVGGVTGLVTGPKSRVGVRRKIQRIRDAGLGVPDYDEVDQELRDQGLI